Protein AF-A0A553M666-F1 (afdb_monomer)

Nearest PDB structures (foldseek):
  3vh5-assembly1_W  TM=9.639E-01  e=1.822E-01  Gallus gallus
  7z0o-assembly1_C  TM=9.111E-01  e=2.843E-01  Saccharomyces cerevisiae
  7yrd-assembly1_F  TM=9.336E-01  e=4.119E-01  Xenopus laevis
  5xm0-assembly1_A  TM=8.525E-01  e=7.453E-01  Mus musculus
  7v6q-assembly1_B  TM=9.143E-01  e=1.564E+00  Homo sapiens

Secondary structure (DSSP, 8-state):
-HHHHHHHHHHHHHHHTT-SS--HHHHHHHHHHHT-

pLDDT: mean 91.85, std 6.06, range [67.56, 95.94]

Solvent-accessible surface area (backbone atoms only — not comparable to full-atom values): 2109 Å² total; per-residue (Å²): 111,68,67,59,53,45,52,52,42,24,54,52,47,18,57,76,70,70,42,97,61,83,48,73,69,35,50,49,54,29,33,53,77,71,73,98

Foldseek 3Di:
DVVVQLVVQLVVQCVVVVHPDRDPVSSVVSCVVVVD

Radius of gyration: 8.91 Å; Cα contacts (8 Å, |Δi|>4): 22; chains: 1; bounding box: 18×15×22 Å

Structure (mmCIF,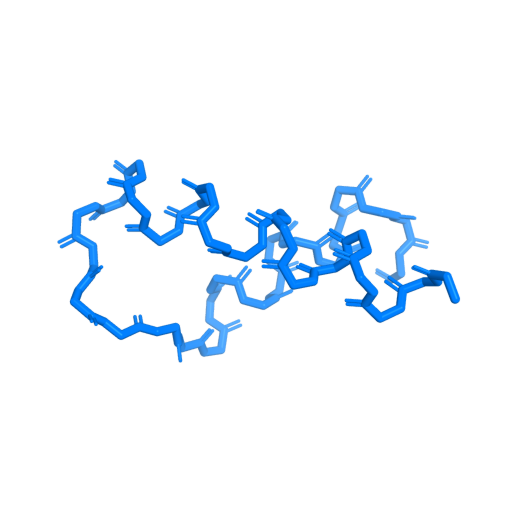 N/CA/C/O backbone):
data_AF-A0A553M666-F1
#
_entry.id   AF-A0A553M666-F1
#
loop_
_atom_site.group_PDB
_atom_site.id
_atom_site.type_symbol
_atom_site.label_atom_id
_atom_site.label_alt_id
_atom_site.label_comp_id
_atom_site.label_asym_id
_atom_site.label_entity_id
_atom_site.label_seq_id
_atom_site.pdbx_PDB_ins_code
_atom_site.Cartn_x
_atom_site.Cartn_y
_atom_site.Cartn_z
_atom_site.occupancy
_atom_site.B_iso_or_equiv
_atom_site.auth_seq_id
_atom_site.auth_comp_id
_atom_site.auth_asym_id
_atom_site.auth_atom_id
_atom_site.pdbx_PDB_model_num
ATOM 1 N N . ARG A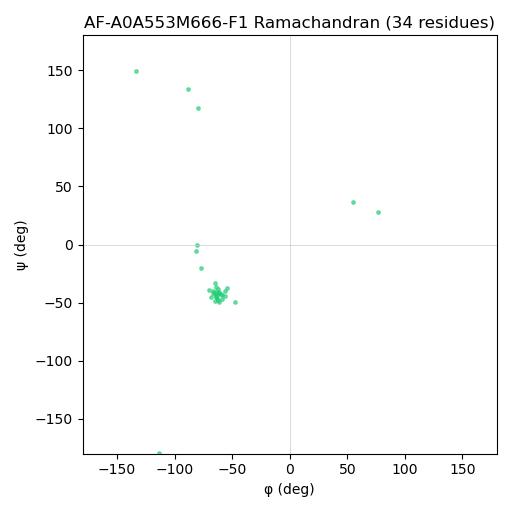 1 1 ? 6.364 -7.286 -13.795 1.00 74.25 1 ARG A N 1
ATOM 2 C CA . ARG A 1 1 ? 7.014 -6.459 -12.744 1.00 74.25 1 ARG A CA 1
ATOM 3 C C . ARG A 1 1 ? 6.107 -5.318 -12.294 1.00 74.25 1 ARG A C 1
ATOM 5 O O . ARG A 1 1 ? 5.872 -5.254 -11.103 1.00 74.25 1 ARG A O 1
ATOM 12 N N . VAL A 1 2 ? 5.526 -4.531 -13.209 1.00 83.38 2 VAL A N 1
ATOM 13 C CA . VAL A 1 2 ? 4.551 -3.454 -12.905 1.00 83.38 2 VAL A CA 1
ATOM 14 C C . VAL A 1 2 ? 3.443 -3.889 -11.940 1.00 83.38 2 VAL A C 1
ATOM 16 O O . VAL A 1 2 ? 3.252 -3.244 -10.922 1.00 83.38 2 VAL A O 1
ATOM 19 N N . ILE A 1 3 ? 2.790 -5.028 -12.207 1.00 87.25 3 ILE A N 1
ATOM 20 C CA . ILE A 1 3 ? 1.711 -5.557 -11.350 1.00 87.25 3 ILE A CA 1
ATOM 21 C C . ILE A 1 3 ? 2.170 -5.749 -9.898 1.00 87.25 3 ILE A C 1
ATOM 23 O O . ILE A 1 3 ? 1.431 -5.426 -8.978 1.00 87.25 3 ILE A O 1
ATOM 27 N N . ASN A 1 4 ? 3.398 -6.231 -9.680 1.00 91.38 4 ASN A N 1
ATOM 28 C CA . ASN A 1 4 ? 3.910 -6.458 -8.328 1.00 91.38 4 ASN A CA 1
ATOM 29 C C . ASN A 1 4 ? 4.176 -5.136 -7.609 1.00 91.38 4 ASN A C 1
ATOM 31 O O . ASN A 1 4 ? 3.901 -5.029 -6.418 1.00 91.38 4 ASN A O 1
ATOM 35 N N . THR A 1 5 ? 4.702 -4.139 -8.325 1.00 91.88 5 THR A N 1
ATOM 36 C CA . THR A 1 5 ? 4.926 -2.805 -7.762 1.00 91.88 5 THR A CA 1
ATOM 37 C C . THR A 1 5 ? 3.593 -2.151 -7.411 1.00 91.88 5 THR A C 1
ATOM 39 O O . THR A 1 5 ? 3.419 -1.760 -6.265 1.00 91.88 5 THR A O 1
ATOM 42 N N . LEU A 1 6 ? 2.619 -2.169 -8.327 1.00 93.25 6 LEU A N 1
ATOM 43 C CA . LEU A 1 6 ? 1.280 -1.628 -8.092 1.00 93.25 6 LEU A CA 1
ATOM 44 C C . LEU A 1 6 ? 0.592 -2.316 -6.907 1.00 93.25 6 LEU A C 1
ATOM 46 O O . LEU A 1 6 ? 0.089 -1.648 -6.013 1.00 93.25 6 LEU A O 1
ATOM 50 N N . ALA A 1 7 ? 0.629 -3.650 -6.848 1.00 94.31 7 ALA A N 1
ATOM 51 C CA . ALA A 1 7 ? 0.059 -4.404 -5.734 1.00 94.31 7 ALA A CA 1
ATOM 52 C C . ALA A 1 7 ? 0.732 -4.063 -4.395 1.00 94.31 7 ALA A C 1
ATOM 54 O O . ALA A 1 7 ? 0.046 -3.914 -3.387 1.00 94.31 7 ALA A O 1
ATOM 55 N N . THR A 1 8 ? 2.059 -3.907 -4.379 1.00 95.12 8 THR A N 1
ATOM 56 C CA . THR A 1 8 ? 2.804 -3.530 -3.166 1.00 95.12 8 THR A CA 1
ATOM 57 C C . THR A 1 8 ? 2.404 -2.134 -2.690 1.00 95.12 8 THR A C 1
ATOM 59 O O . THR A 1 8 ? 2.145 -1.951 -1.501 1.00 95.12 8 THR A O 1
ATOM 62 N N . THR A 1 9 ? 2.286 -1.171 -3.606 1.00 94.50 9 THR A N 1
ATOM 63 C CA . THR A 1 9 ? 1.849 0.195 -3.295 1.00 94.50 9 THR A CA 1
ATOM 64 C C . THR A 1 9 ? 0.401 0.228 -2.797 1.00 94.50 9 THR A C 1
ATOM 66 O O . THR A 1 9 ? 0.122 0.849 -1.774 1.00 94.50 9 THR A O 1
ATOM 69 N N . CYS A 1 10 ? -0.514 -0.522 -3.424 1.00 95.75 10 CYS A N 1
ATOM 70 C CA . CYS A 1 10 ? -1.895 -0.648 -2.948 1.00 95.75 10 CYS A CA 1
ATOM 71 C C . CYS A 1 10 ? -1.973 -1.221 -1.524 1.00 95.75 10 CYS A C 1
ATOM 73 O O . CYS A 1 10 ? -2.741 -0.728 -0.701 1.00 95.75 10 CYS A O 1
ATOM 75 N N . LEU A 1 11 ? -1.179 -2.249 -1.210 1.00 95.94 11 LEU A N 1
ATOM 76 C CA . LEU A 1 11 ? -1.143 -2.835 0.135 1.00 95.94 11 LEU A CA 1
ATOM 77 C C . LEU A 1 11 ? -0.629 -1.832 1.180 1.00 95.94 11 LEU A C 1
ATOM 79 O O . LEU A 1 11 ? -1.186 -1.743 2.274 1.00 95.94 11 LEU A O 1
ATOM 83 N N . LEU A 1 12 ? 0.399 -1.052 0.833 1.00 94.94 12 LEU A N 1
ATOM 84 C CA . LEU A 1 12 ? 0.938 0.017 1.677 1.00 94.94 12 LEU A CA 1
ATOM 85 C C . LEU A 1 12 ? -0.105 1.101 1.963 1.00 94.94 12 LEU A C 1
ATOM 87 O O . LEU A 1 12 ? -0.326 1.442 3.126 1.00 94.94 12 LEU A O 1
ATOM 91 N N . TYR A 1 13 ? -0.777 1.604 0.928 1.00 95.06 13 TYR A N 1
ATOM 92 C CA . TYR A 1 13 ? -1.802 2.633 1.089 1.00 95.06 13 TYR A CA 1
ATOM 93 C C . TYR A 1 13 ? -3.033 2.131 1.841 1.00 95.06 13 TYR A C 1
ATOM 95 O O . TYR A 1 13 ? -3.521 2.826 2.731 1.00 95.06 13 TYR A O 1
ATOM 103 N N . GLY A 1 14 ? -3.503 0.914 1.554 1.00 95.75 14 GLY A N 1
ATOM 104 C CA . GLY A 1 14 ? -4.601 0.295 2.300 1.00 95.75 14 GLY A CA 1
ATO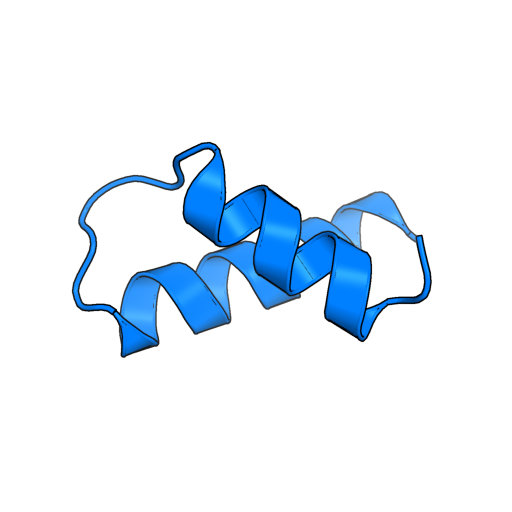M 105 C C . GLY A 1 14 ? -4.302 0.224 3.800 1.00 95.75 14 GLY A C 1
ATOM 106 O O . GLY A 1 14 ? -5.129 0.631 4.617 1.00 95.75 14 GLY A O 1
ATOM 107 N N . TYR A 1 15 ? -3.081 -0.180 4.166 1.00 95.56 15 TYR A N 1
ATOM 108 C CA . TYR A 1 15 ? -2.635 -0.198 5.560 1.00 95.56 15 TYR A CA 1
ATOM 109 C C 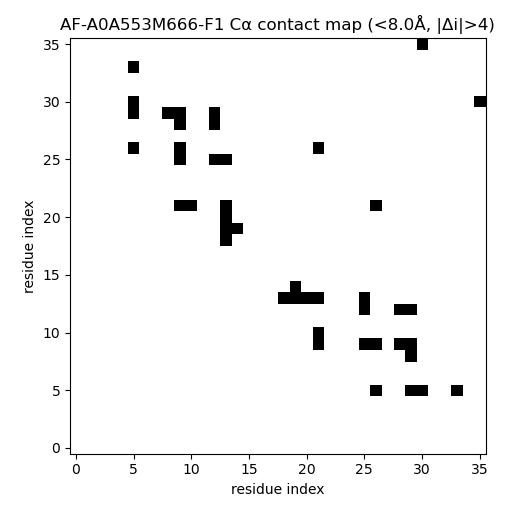. TYR A 1 15 ? -2.589 1.204 6.189 1.00 95.56 15 TYR A C 1
ATOM 111 O O . TYR A 1 15 ? -3.097 1.402 7.293 1.00 95.56 15 TYR A O 1
ATOM 119 N N . GLN A 1 16 ? -2.022 2.196 5.493 1.00 94.25 16 GLN A N 1
ATOM 120 C CA . GLN A 1 16 ? -1.932 3.579 5.985 1.00 94.25 16 GLN A CA 1
ATOM 121 C C . GLN A 1 16 ? -3.307 4.214 6.214 1.00 94.25 16 GLN A C 1
ATOM 123 O O . GLN A 1 16 ? -3.511 4.916 7.206 1.00 94.25 16 GLN A O 1
ATOM 128 N N . LEU A 1 17 ? -4.260 3.926 5.328 1.00 94.56 17 LEU A N 1
ATOM 129 C CA . LEU A 1 17 ? -5.640 4.392 5.431 1.00 94.56 17 LEU A CA 1
ATOM 130 C C . LEU A 1 17 ? -6.497 3.565 6.396 1.00 94.56 17 LEU A C 1
ATOM 132 O O . LEU A 1 17 ? -7.669 3.887 6.582 1.00 94.56 17 LEU A O 1
ATOM 136 N N . LYS A 1 18 ? -5.932 2.526 7.027 1.00 95.38 18 LYS A N 1
ATOM 137 C CA . LYS A 1 18 ? -6.652 1.589 7.904 1.00 95.38 18 LYS A CA 1
ATOM 138 C C . LYS A 1 18 ? -7.864 0.958 7.206 1.00 95.38 18 LYS A C 1
ATOM 140 O O . LYS A 1 18 ? -8.908 0.765 7.826 1.00 95.38 18 LYS A O 1
ATOM 145 N N . LYS A 1 19 ? -7.730 0.673 5.908 1.00 93.50 19 LYS A N 1
ATOM 146 C CA . LYS A 1 19 ? -8.746 -0.023 5.118 1.00 93.50 19 LYS A CA 1
ATOM 147 C C . LYS A 1 19 ? -8.525 -1.528 5.203 1.00 93.50 19 LYS A C 1
ATOM 149 O O . LYS A 1 19 ? -7.412 -2.010 5.005 1.00 93.50 19 LYS A O 1
ATOM 154 N N . ASP A 1 20 ? -9.608 -2.261 5.431 1.00 92.44 20 ASP A N 1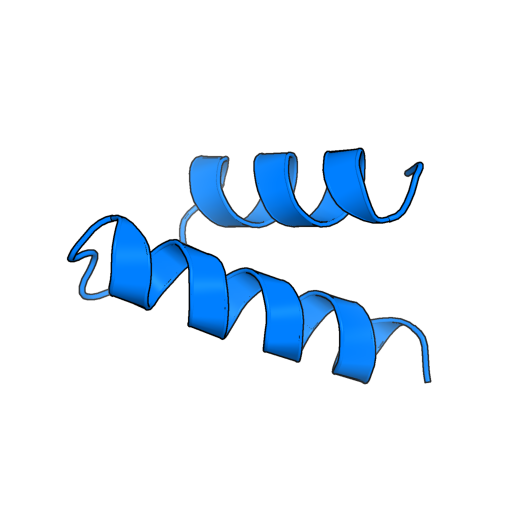
ATOM 155 C CA . ASP A 1 20 ? -9.592 -3.729 5.455 1.00 92.44 20 ASP A CA 1
ATOM 156 C C . ASP A 1 20 ? -9.551 -4.344 4.045 1.00 92.44 20 ASP A C 1
ATOM 158 O O . ASP A 1 20 ? -9.163 -5.500 3.873 1.00 92.44 20 ASP A O 1
ATOM 162 N N . VAL A 1 21 ? -9.945 -3.577 3.023 1.00 93.94 21 VAL A N 1
ATOM 163 C CA . VAL A 1 21 ? -9.962 -3.995 1.616 1.00 93.94 21 VAL A CA 1
ATOM 164 C C . VAL 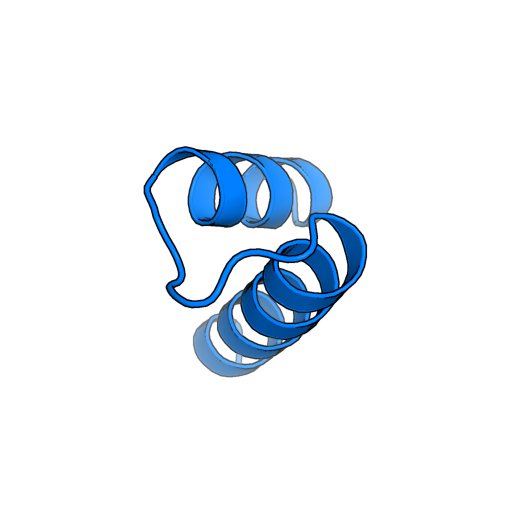A 1 21 ? -9.343 -2.928 0.717 1.00 93.94 21 VAL A C 1
ATOM 166 O O . VAL A 1 21 ? -9.429 -1.733 0.996 1.00 93.94 21 VAL A O 1
ATOM 169 N N . ILE A 1 22 ? -8.731 -3.364 -0.384 1.00 95.56 22 ILE A N 1
ATOM 170 C CA . ILE A 1 22 ? -8.259 -2.467 -1.444 1.00 95.56 22 ILE A CA 1
ATOM 171 C C . ILE A 1 22 ? -9.463 -2.090 -2.309 1.00 95.56 22 ILE A C 1
ATOM 173 O O . ILE A 1 22 ? -10.065 -2.957 -2.943 1.00 95.56 22 ILE A O 1
ATOM 177 N N . ASP A 1 23 ? -9.792 -0.803 -2.340 1.00 95.31 23 ASP A N 1
ATOM 178 C CA . ASP A 1 23 ? -10.854 -0.236 -3.167 1.00 95.31 23 ASP A CA 1
ATOM 179 C C . ASP A 1 23 ? -10.296 0.697 -4.254 1.00 95.31 23 ASP A C 1
ATOM 181 O O . ASP A 1 23 ? -9.083 0.876 -4.396 1.00 95.31 23 ASP A O 1
ATOM 185 N N . GLU A 1 24 ? -11.192 1.274 -5.055 1.00 94.94 24 GLU A N 1
ATOM 186 C CA . GLU A 1 24 ? -10.845 2.148 -6.180 1.00 94.94 24 GLU A CA 1
ATOM 187 C C . GLU A 1 24 ? -9.946 3.324 -5.768 1.00 94.94 24 GLU A C 1
ATOM 189 O O . GLU A 1 24 ? -9.024 3.679 -6.498 1.00 94.94 24 GLU A O 1
ATOM 194 N N . GLU A 1 25 ? -10.165 3.901 -4.585 1.00 94.75 25 GLU A N 1
ATOM 195 C CA . GLU A 1 25 ? -9.367 5.021 -4.083 1.00 94.75 25 GLU A CA 1
ATOM 196 C C . GLU A 1 25 ? -7.909 4.606 -3.859 1.00 94.75 25 GLU A C 1
ATOM 198 O O . GLU A 1 25 ? -6.994 5.303 -4.295 1.00 94.75 25 GLU A O 1
ATOM 203 N N . VAL A 1 26 ? -7.687 3.442 -3.239 1.00 95.44 26 VAL A N 1
ATOM 204 C CA . VAL A 1 26 ? -6.342 2.898 -2.994 1.00 95.44 26 VAL A CA 1
ATOM 205 C C . VAL A 1 26 ? -5.613 2.629 -4.309 1.00 95.44 26 VAL A C 1
ATOM 207 O O . VAL A 1 26 ? -4.435 2.960 -4.443 1.00 95.44 26 VAL A O 1
ATOM 210 N N . VAL A 1 27 ? -6.317 2.060 -5.290 1.00 94.56 27 VAL A N 1
ATOM 211 C CA . VAL A 1 27 ? -5.753 1.776 -6.616 1.00 94.56 27 VAL A CA 1
ATOM 212 C C . VAL A 1 27 ? -5.425 3.067 -7.362 1.00 94.56 27 VAL A C 1
ATOM 214 O O . VAL A 1 27 ? -4.370 3.142 -7.987 1.00 94.56 27 VAL A O 1
ATOM 217 N N . ARG A 1 28 ? -6.279 4.094 -7.268 1.00 95.00 28 ARG A N 1
ATOM 218 C CA . ARG A 1 28 ? -6.045 5.394 -7.906 1.00 95.00 28 ARG A CA 1
ATOM 219 C C . ARG A 1 28 ? -4.796 6.074 -7.354 1.00 95.00 28 ARG A C 1
ATOM 221 O O . ARG A 1 28 ? -3.949 6.474 -8.139 1.00 95.00 28 ARG A O 1
ATOM 228 N N . MET A 1 29 ? -4.634 6.132 -6.032 1.00 94.00 29 MET A N 1
ATOM 229 C CA . MET A 1 29 ? -3.431 6.724 -5.429 1.00 94.00 29 MET A CA 1
ATOM 230 C C . MET A 1 29 ? -2.161 5.954 -5.807 1.00 94.00 29 MET A C 1
ATOM 232 O O . MET A 1 29 ? -1.140 6.555 -6.128 1.00 94.00 29 MET A O 1
ATOM 236 N N . ALA A 1 30 ? -2.226 4.619 -5.811 1.00 93.69 30 ALA A N 1
ATOM 237 C CA . ALA A 1 30 ? -1.097 3.788 -6.214 1.00 93.69 30 ALA A CA 1
ATOM 238 C C . ALA A 1 30 ? -0.724 3.982 -7.694 1.00 93.69 30 ALA A C 1
ATOM 240 O O . ALA A 1 30 ? 0.456 3.966 -8.037 1.00 93.69 30 ALA A O 1
ATOM 241 N N . ALA A 1 31 ? -1.713 4.175 -8.571 1.00 92.88 31 ALA A N 1
ATOM 242 C CA . ALA A 1 31 ? -1.493 4.472 -9.984 1.00 92.88 31 ALA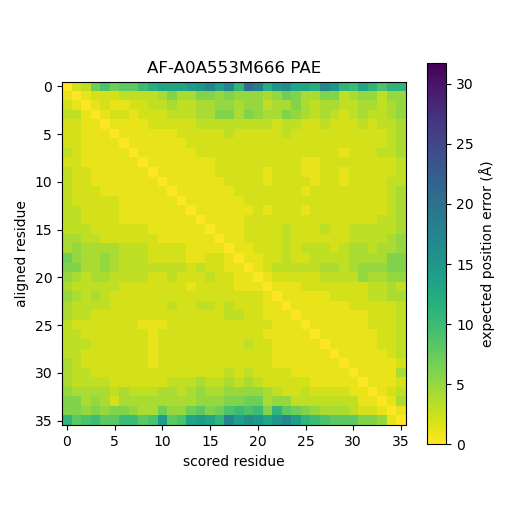 A CA 1
ATOM 243 C C . ALA A 1 31 ? -0.878 5.868 -10.188 1.00 92.88 31 ALA A C 1
ATOM 245 O O . ALA A 1 31 ? 0.120 5.981 -10.899 1.00 92.88 31 ALA A O 1
ATOM 246 N N . GLU A 1 32 ? -1.401 6.887 -9.496 1.00 92.50 32 GLU A N 1
ATOM 247 C CA . GLU A 1 32 ? -0.883 8.262 -9.531 1.00 92.50 32 GLU A CA 1
ATOM 248 C C . GLU A 1 32 ? 0.587 8.325 -9.081 1.00 92.50 32 GLU A C 1
ATOM 250 O O . GLU A 1 32 ? 1.409 8.964 -9.738 1.00 92.50 32 GLU A O 1
ATOM 255 N N . GLU A 1 33 ? 0.957 7.609 -8.013 1.00 87.44 33 GLU A N 1
ATOM 256 C CA . GLU A 1 33 ? 2.345 7.546 -7.528 1.00 87.44 33 GLU A CA 1
ATOM 257 C C . GLU A 1 33 ? 3.285 6.864 -8.538 1.00 87.44 33 GLU A C 1
ATOM 259 O O . GLU A 1 33 ? 4.454 7.230 -8.671 1.00 87.44 33 GLU A O 1
ATOM 264 N N . MET A 1 34 ? 2.773 5.889 -9.292 1.00 86.94 34 MET A N 1
ATOM 265 C CA . MET A 1 34 ? 3.522 5.200 -10.343 1.00 86.94 34 MET A CA 1
ATOM 266 C C . MET A 1 34 ? 3.579 5.971 -11.674 1.00 86.94 34 MET A C 1
ATOM 268 O O . MET A 1 34 ? 4.298 5.541 -12.580 1.00 86.94 34 MET A O 1
ATOM 272 N N . GLY A 1 35 ? 2.869 7.097 -11.795 1.00 83.81 35 GLY A N 1
ATOM 273 C CA . GLY A 1 35 ? 2.805 7.908 -13.013 1.00 83.81 35 GLY A CA 1
ATOM 274 C C . GLY A 1 35 ? 1.908 7.322 -14.108 1.00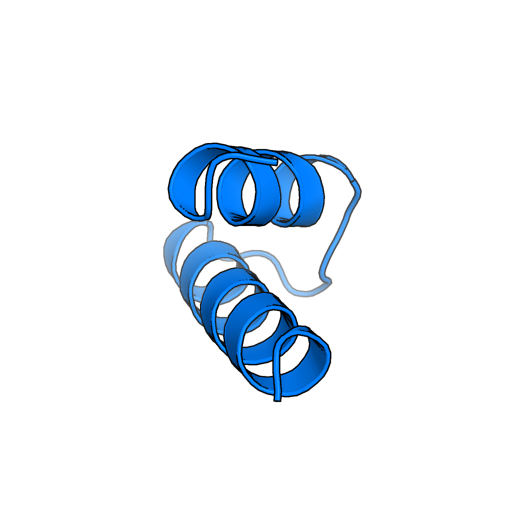 83.81 35 GLY A C 1
ATOM 275 O O . GLY A 1 35 ? 2.184 7.551 -15.290 1.00 83.81 35 GLY A O 1
ATOM 276 N N . TYR A 1 36 ? 0.889 6.547 -13.722 1.00 67.56 36 TYR A N 1
ATOM 277 C CA . TYR A 1 36 ? -0.171 6.050 -14.606 1.00 67.56 36 TYR A CA 1
ATOM 278 C C . TYR A 1 36 ? -1.398 6.959 -14.613 1.00 67.56 36 TYR A C 1
ATOM 280 O O . TYR A 1 36 ? -1.697 7.563 -13.560 1.00 67.56 36 TYR A O 1
#

Mean predicted aligned error: 2.81 Å

Sequence (36 aa):
RVINTLATTCLLYGYQLK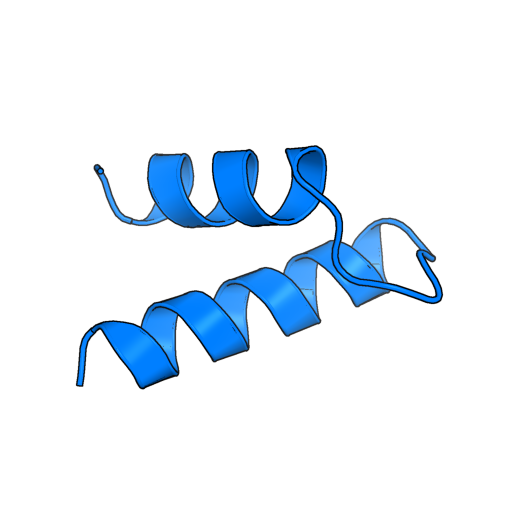KDVIDEEVVRMAAEEMGY